Protein AF-A0A954ELC9-F1 (afdb_monomer_lite)

Radius of gyration: 18.15 Å; chains: 1; bounding box: 49×32×49 Å

Secondary structure (DSSP, 8-state):
-----HHHHHHHHHHHHHHHHHHHHHHHHTTTTS-S--SHHHHHHHHHHHHHHHHHHHHHHSSPPPHHHHHHHHHHHTTSS-HHHHHHHHTSPPTTSPPPP-

pLDDT: mean 76.24, std 12.05, range [46.88, 89.19]

Sequence (102 aa):
ARDLPAELIAVAYRYRWQIELFFRWLKCVLGCRHLLSHCESGVTLQVYAAVIASLLISLWTGSKPSKRTWEMLCHYFSGWATLEELHQHLNLPSPRDPPRKS

Structure (mmCIF, N/CA/C/O backbone):
data_AF-A0A954ELC9-F1
#
_entry.id   AF-A0A954ELC9-F1
#
loop_
_atom_site.group_PDB
_atom_site.id
_atom_site.type_symbol
_atom_site.label_atom_id
_atom_site.label_alt_id
_atom_site.label_comp_id
_atom_site.label_asym_id
_atom_site.label_entity_id
_atom_site.label_seq_id
_atom_site.pdbx_PDB_ins_code
_atom_site.Cartn_x
_atom_site.Cartn_y
_atom_site.Cartn_z
_atom_site.occupancy
_atom_site.B_iso_or_equiv
_atom_site.auth_seq_id
_atom_site.auth_comp_id
_atom_site.auth_asym_id
_atom_site.auth_atom_id
_atom_site.pdbx_PDB_model_num
ATOM 1 N N . ALA A 1 1 ? 18.015 -17.953 -33.699 1.00 46.88 1 ALA A N 1
ATOM 2 C CA . ALA A 1 1 ? 17.663 -18.134 -32.272 1.00 46.88 1 ALA A CA 1
ATOM 3 C C . ALA A 1 1 ? 17.760 -16.759 -31.626 1.00 46.88 1 ALA A C 1
ATOM 5 O O . ALA A 1 1 ? 18.849 -16.217 -31.603 1.00 46.88 1 ALA A O 1
ATOM 6 N N . ARG A 1 2 ? 16.699 -16.083 -31.193 1.00 57.53 2 ARG A N 1
ATOM 7 C CA . ARG A 1 2 ? 15.446 -16.535 -30.584 1.00 57.53 2 ARG A CA 1
ATOM 8 C C . ARG A 1 2 ? 14.410 -15.419 -30.837 1.00 57.53 2 ARG A C 1
ATOM 10 O O . ARG A 1 2 ? 14.290 -14.515 -30.020 1.00 57.53 2 ARG A O 1
ATOM 17 N N . ASP A 1 3 ? 13.730 -15.452 -31.983 1.00 68.50 3 ASP A N 1
ATOM 18 C CA . ASP A 1 3 ? 12.668 -14.493 -32.310 1.00 68.50 3 ASP A CA 1
ATOM 19 C C . ASP A 1 3 ? 11.417 -14.867 -31.517 1.00 68.50 3 ASP A C 1
ATOM 21 O O . ASP A 1 3 ? 10.677 -15.789 -31.862 1.00 68.50 3 ASP A O 1
ATOM 25 N N . LEU A 1 4 ? 11.246 -14.218 -30.368 1.00 77.62 4 LEU A N 1
ATOM 26 C CA . LEU A 1 4 ? 10.054 -14.390 -29.554 1.00 77.62 4 LEU A CA 1
ATOM 27 C C . LEU A 1 4 ? 8.902 -13.626 -30.227 1.00 77.62 4 LEU A C 1
ATOM 29 O O . LEU A 1 4 ? 9.115 -12.485 -30.643 1.00 77.62 4 LEU A O 1
ATOM 33 N N . PRO A 1 5 ? 7.691 -14.203 -30.329 1.00 87.56 5 PRO A N 1
ATOM 34 C CA . PRO A 1 5 ? 6.550 -13.510 -30.916 1.00 87.56 5 PRO A CA 1
ATOM 35 C C . PRO A 1 5 ? 6.348 -12.135 -30.272 1.00 87.56 5 PRO A C 1
ATOM 37 O O . PRO A 1 5 ? 6.422 -12.015 -29.046 1.00 87.56 5 PRO A O 1
ATOM 40 N N . ALA A 1 6 ? 6.062 -11.110 -31.080 1.00 86.88 6 ALA A N 1
ATOM 41 C CA . ALA A 1 6 ? 5.877 -9.736 -30.604 1.00 86.88 6 ALA A CA 1
ATOM 42 C C . ALA A 1 6 ? 4.830 -9.637 -29.476 1.00 86.88 6 ALA A C 1
ATOM 44 O O . ALA A 1 6 ? 5.022 -8.892 -28.518 1.00 86.88 6 ALA A O 1
ATOM 45 N N . GLU A 1 7 ? 3.786 -10.466 -29.533 1.00 88.19 7 GLU A N 1
ATOM 46 C CA . GLU A 1 7 ? 2.777 -10.609 -28.477 1.00 88.19 7 GLU A CA 1
ATOM 47 C C . GLU A 1 7 ? 3.377 -11.038 -27.132 1.00 88.19 7 GLU A C 1
ATOM 49 O O . GLU A 1 7 ? 3.074 -10.463 -26.088 1.00 88.19 7 GLU A O 1
ATOM 54 N N . LEU A 1 8 ? 4.288 -12.015 -27.137 1.00 89.00 8 LEU A N 1
ATOM 55 C CA . LEU A 1 8 ? 4.953 -12.478 -25.919 1.00 89.00 8 LEU A CA 1
ATOM 56 C C . LEU A 1 8 ? 5.859 -11.394 -25.333 1.00 89.00 8 LEU A C 1
ATOM 58 O O . LEU A 1 8 ? 5.925 -11.239 -24.114 1.00 89.00 8 LEU A O 1
ATOM 62 N N . ILE A 1 9 ? 6.522 -10.623 -26.197 1.00 88.88 9 ILE A N 1
ATOM 63 C CA . ILE A 1 9 ? 7.329 -9.472 -25.789 1.00 88.88 9 ILE A CA 1
ATOM 64 C C . ILE A 1 9 ? 6.419 -8.415 -25.146 1.00 88.88 9 ILE A C 1
ATOM 66 O O . ILE A 1 9 ? 6.685 -7.985 -24.024 1.00 88.88 9 ILE A O 1
ATOM 70 N N . ALA A 1 10 ? 5.303 -8.053 -25.783 1.00 89.12 10 ALA A N 1
ATOM 71 C CA . ALA A 1 10 ? 4.345 -7.082 -25.252 1.00 89.12 10 ALA A CA 1
ATOM 72 C C . ALA A 1 10 ? 3.772 -7.509 -23.888 1.00 89.12 10 ALA A C 1
ATOM 74 O O . ALA A 1 10 ? 3.703 -6.708 -22.950 1.00 89.12 10 ALA A O 1
ATOM 75 N N . VAL A 1 11 ? 3.425 -8.790 -23.741 1.00 89.19 11 VAL A N 1
ATOM 76 C CA . VAL A 1 11 ? 2.954 -9.370 -22.478 1.00 89.19 11 VAL A CA 1
ATOM 77 C C . VAL A 1 11 ? 4.045 -9.328 -21.402 1.00 89.19 11 VAL A C 1
ATOM 79 O O . VAL A 1 11 ? 3.770 -8.911 -20.274 1.00 89.19 11 VAL A O 1
ATOM 82 N N . ALA A 1 12 ? 5.287 -9.687 -21.734 1.00 87.44 12 ALA A N 1
ATOM 83 C CA . ALA A 1 12 ? 6.413 -9.624 -20.803 1.00 87.44 12 ALA A CA 1
ATOM 84 C C . ALA A 1 12 ? 6.667 -8.190 -20.309 1.00 87.44 12 ALA A C 1
ATOM 86 O O . ALA A 1 12 ? 6.823 -7.967 -19.105 1.00 87.44 12 ALA A O 1
ATOM 87 N N . TYR A 1 13 ? 6.622 -7.201 -21.208 1.00 88.31 13 TYR A N 1
ATOM 88 C CA . TYR A 1 13 ? 6.712 -5.794 -20.823 1.00 88.31 13 TYR A CA 1
ATOM 89 C C . TYR A 1 13 ? 5.543 -5.388 -19.923 1.00 88.31 13 TYR A C 1
ATOM 91 O O . TYR A 1 13 ? 5.772 -4.758 -18.892 1.00 88.31 13 TYR A O 1
ATOM 99 N N . ARG A 1 14 ? 4.305 -5.802 -20.224 1.00 86.75 14 ARG A N 1
ATOM 100 C CA . ARG A 1 14 ? 3.143 -5.519 -19.365 1.00 86.75 14 ARG A CA 1
ATOM 101 C C . ARG A 1 14 ? 3.348 -6.020 -17.933 1.00 86.75 14 ARG A C 1
ATOM 103 O O . ARG A 1 14 ? 3.071 -5.281 -16.990 1.00 86.75 14 ARG A O 1
ATOM 110 N N . TYR A 1 15 ? 3.850 -7.242 -17.758 1.00 86.75 15 TYR A N 1
ATOM 111 C CA . TYR A 1 15 ? 4.130 -7.791 -16.428 1.00 86.75 15 TYR A CA 1
ATOM 112 C C . TYR A 1 15 ? 5.298 -7.094 -15.731 1.00 86.75 15 TYR A C 1
ATOM 114 O O . TYR A 1 15 ? 5.212 -6.817 -14.535 1.00 86.75 15 TYR A O 1
ATOM 122 N N . ARG A 1 16 ? 6.349 -6.722 -16.468 1.00 89.12 16 ARG A N 1
ATOM 123 C CA . ARG A 1 16 ? 7.446 -5.911 -15.926 1.00 89.12 16 ARG A CA 1
ATOM 124 C C . ARG A 1 16 ? 6.924 -4.598 -15.330 1.00 89.12 16 ARG A C 1
ATOM 126 O O . ARG A 1 16 ? 7.248 -4.273 -14.190 1.00 89.12 16 ARG A O 1
ATOM 133 N N . TRP A 1 17 ? 6.073 -3.880 -16.064 1.00 87.62 17 TRP A N 1
ATOM 134 C CA . TRP A 1 17 ? 5.449 -2.643 -15.583 1.00 87.62 17 TRP A CA 1
ATOM 135 C C . TRP A 1 17 ? 4.563 -2.874 -14.353 1.00 87.62 17 TRP A C 1
ATOM 137 O O . TRP A 1 17 ? 4.566 -2.056 -13.435 1.00 87.62 17 TRP A O 1
ATOM 147 N N . GLN A 1 18 ? 3.832 -3.993 -14.284 1.00 82.06 18 GLN A N 1
ATOM 148 C CA . GLN A 1 18 ? 3.042 -4.337 -13.094 1.00 82.06 18 GLN A CA 1
ATOM 149 C C . GLN A 1 18 ? 3.918 -4.529 -11.852 1.00 82.06 18 GLN A C 1
ATOM 151 O O . GLN A 1 18 ? 3.569 -4.021 -10.788 1.00 82.06 18 GLN A O 1
ATOM 156 N N . ILE A 1 19 ? 5.064 -5.201 -11.990 1.00 83.81 19 ILE A N 1
ATOM 157 C CA . ILE A 1 19 ? 6.029 -5.384 -10.899 1.00 83.81 19 ILE A CA 1
ATOM 158 C C . ILE A 1 19 ? 6.610 -4.033 -10.455 1.00 83.81 19 ILE A C 1
ATOM 160 O O . ILE A 1 19 ? 6.686 -3.751 -9.26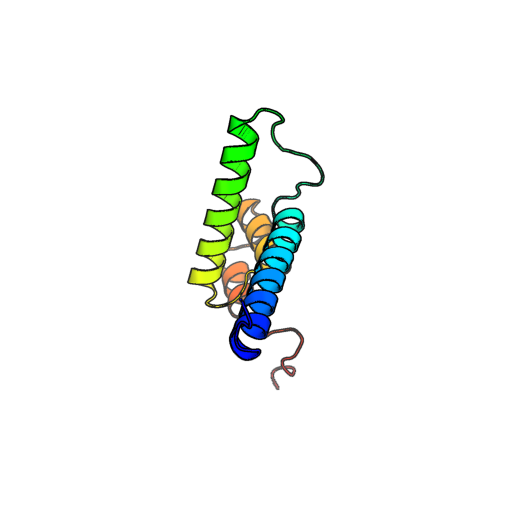0 1.00 83.81 19 ILE A O 1
ATOM 164 N N . GLU A 1 20 ? 6.969 -3.153 -11.393 1.00 85.75 20 GLU A N 1
ATOM 165 C CA . GLU A 1 20 ? 7.460 -1.806 -11.067 1.00 85.75 20 GLU A CA 1
ATOM 166 C C . GLU A 1 20 ? 6.406 -0.961 -10.332 1.00 85.75 20 GLU A C 1
ATOM 168 O O . GLU A 1 20 ? 6.725 -0.273 -9.358 1.00 85.75 20 GLU A O 1
ATOM 173 N N . LEU A 1 21 ? 5.143 -1.027 -10.764 1.00 81.25 21 LEU A N 1
ATOM 174 C CA . LEU A 1 21 ? 4.025 -0.358 -10.095 1.00 81.25 21 LEU A CA 1
ATOM 175 C C . LEU A 1 21 ? 3.771 -0.937 -8.699 1.00 81.25 21 LEU A C 1
ATOM 177 O O . LEU A 1 21 ? 3.538 -0.167 -7.767 1.00 81.25 21 LEU A O 1
ATOM 181 N N . PHE A 1 22 ? 3.877 -2.259 -8.538 1.00 78.31 22 PHE A N 1
ATOM 182 C CA . PHE A 1 22 ? 3.800 -2.919 -7.237 1.00 78.31 22 PHE A CA 1
ATOM 183 C C . PHE A 1 22 ? 4.901 -2.415 -6.303 1.00 78.31 22 PHE A C 1
ATOM 185 O O . PHE A 1 22 ? 4.592 -1.941 -5.216 1.00 78.31 22 PHE A O 1
ATOM 192 N N . PHE A 1 23 ? 6.166 -2.402 -6.733 1.00 77.12 23 PHE A N 1
ATOM 193 C CA . PHE A 1 23 ? 7.263 -1.898 -5.901 1.00 77.12 23 PHE A CA 1
ATOM 194 C C . PHE A 1 23 ? 7.166 -0.398 -5.616 1.00 77.12 23 PHE A C 1
ATOM 196 O O . PHE A 1 23 ? 7.561 0.050 -4.540 1.00 77.12 23 PHE A O 1
ATOM 203 N N . ARG A 1 24 ? 6.640 0.402 -6.547 1.00 81.88 24 ARG A N 1
ATOM 204 C CA . ARG A 1 24 ? 6.361 1.823 -6.302 1.00 81.88 24 ARG A CA 1
ATOM 205 C C . ARG A 1 24 ? 5.318 1.990 -5.199 1.00 81.88 24 ARG A C 1
ATOM 207 O O . ARG A 1 24 ? 5.543 2.764 -4.274 1.00 81.88 24 ARG A O 1
ATOM 214 N N . TRP A 1 25 ? 4.210 1.258 -5.290 1.00 77.44 25 TRP A N 1
ATOM 215 C CA . TRP A 1 25 ? 3.157 1.269 -4.278 1.00 77.44 25 TRP A CA 1
ATOM 216 C C . TRP A 1 25 ? 3.667 0.751 -2.930 1.00 77.44 25 TRP A C 1
ATOM 218 O O . TRP A 1 25 ? 3.462 1.407 -1.914 1.00 77.44 25 TRP A O 1
ATOM 228 N N . LEU A 1 26 ? 4.419 -0.352 -2.939 1.00 75.06 26 LEU A N 1
ATOM 229 C CA . LEU A 1 26 ? 5.009 -0.984 -1.763 1.00 75.06 26 LEU A CA 1
ATOM 230 C C . LEU A 1 26 ? 5.868 0.008 -0.972 1.00 75.06 26 LEU A C 1
ATOM 232 O O . LEU A 1 26 ? 5.689 0.147 0.232 1.00 75.06 26 LEU A O 1
ATOM 236 N N . LYS A 1 27 ? 6.738 0.770 -1.651 1.00 74.38 27 LYS A N 1
ATOM 237 C CA . LYS A 1 27 ? 7.556 1.819 -1.016 1.00 74.38 27 LYS A CA 1
ATOM 238 C C . LYS A 1 27 ? 6.710 2.927 -0.381 1.00 74.38 27 LYS A C 1
ATOM 240 O O . LYS A 1 27 ? 7.086 3.450 0.664 1.00 74.38 27 LYS A O 1
ATOM 245 N N . CYS A 1 28 ? 5.595 3.304 -1.009 1.00 70.56 28 CYS A N 1
ATOM 246 C CA . CYS A 1 28 ? 4.698 4.340 -0.495 1.00 70.56 28 CYS A CA 1
ATOM 247 C C . CYS A 1 28 ? 3.865 3.863 0.701 1.00 70.56 28 CYS A C 1
ATOM 249 O O . CYS A 1 28 ? 3.661 4.638 1.629 1.00 70.56 28 CYS A O 1
ATOM 251 N N . VAL A 1 29 ? 3.385 2.620 0.670 1.00 65.06 29 VAL A N 1
ATOM 252 C CA . VAL A 1 29 ? 2.476 2.058 1.679 1.00 65.06 29 VAL A CA 1
ATOM 253 C C . VAL A 1 29 ? 3.212 1.530 2.901 1.00 65.06 29 VAL A C 1
ATOM 255 O O . VAL A 1 29 ? 2.781 1.788 4.019 1.00 65.06 29 VAL A O 1
ATOM 258 N N . LEU A 1 30 ? 4.372 0.896 2.717 1.00 61.69 30 LEU A N 1
ATOM 259 C CA . LEU A 1 30 ? 5.211 0.496 3.846 1.00 61.69 30 LEU A CA 1
ATOM 260 C C . LEU A 1 30 ? 5.810 1.677 4.612 1.00 61.69 30 LEU A C 1
ATOM 262 O O . LEU A 1 30 ? 6.438 1.469 5.644 1.00 61.69 30 LEU A O 1
ATOM 266 N N . GLY A 1 31 ? 5.701 2.906 4.097 1.00 57.81 31 GLY A N 1
ATOM 267 C CA . GLY A 1 31 ? 6.394 4.038 4.700 1.00 57.81 31 GLY A CA 1
ATOM 268 C C . GLY A 1 31 ? 7.911 3.822 4.759 1.00 57.81 31 GLY A C 1
ATOM 269 O O . GLY A 1 31 ? 8.571 4.454 5.580 1.00 57.81 31 GLY A O 1
ATOM 270 N N . CYS A 1 32 ? 8.479 2.985 3.871 1.00 52.34 32 CYS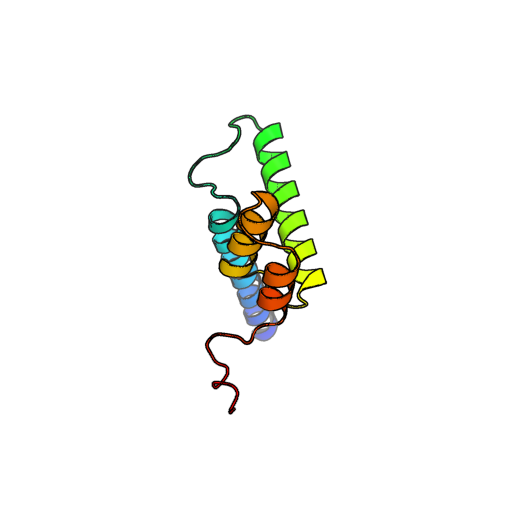 A N 1
ATOM 271 C CA . CYS A 1 32 ? 9.920 2.729 3.733 1.00 52.34 32 CYS A CA 1
ATOM 272 C C . CYS A 1 32 ? 10.693 3.961 3.218 1.00 52.34 32 CYS A C 1
ATOM 274 O O . CYS A 1 32 ? 11.599 3.851 2.396 1.00 52.34 32 CYS A O 1
ATOM 276 N N . ARG A 1 33 ? 10.346 5.161 3.689 1.00 52.16 33 ARG A N 1
ATOM 277 C CA . ARG A 1 33 ? 11.314 6.242 3.849 1.00 52.16 33 ARG A CA 1
ATOM 278 C C . ARG A 1 33 ? 12.309 5.903 4.966 1.00 52.16 33 ARG A C 1
ATOM 280 O O . ARG A 1 33 ? 13.460 6.293 4.846 1.00 52.16 33 ARG A O 1
ATOM 287 N N . HIS A 1 34 ? 11.897 5.125 5.976 1.00 55.41 34 HIS A N 1
ATOM 288 C CA . HIS A 1 34 ? 12.774 4.541 6.997 1.00 55.41 34 HIS A CA 1
ATOM 289 C C . HIS A 1 34 ? 12.398 3.071 7.231 1.00 55.41 34 HIS A C 1
ATOM 291 O O . HIS A 1 34 ? 11.223 2.745 7.370 1.00 55.41 34 HIS A O 1
ATOM 297 N N . LEU A 1 35 ? 13.383 2.171 7.224 1.00 64.88 35 LEU A N 1
ATOM 298 C CA . LEU A 1 35 ? 13.180 0.766 7.586 1.00 64.88 35 LEU A CA 1
ATOM 299 C C . LEU A 1 35 ? 12.774 0.695 9.066 1.00 64.88 35 LEU A C 1
ATOM 301 O O . LEU A 1 35 ? 13.426 1.321 9.897 1.00 64.88 35 LEU A O 1
ATOM 305 N N . LEU A 1 36 ? 11.738 -0.081 9.413 1.00 66.88 36 LEU A N 1
ATOM 306 C CA . LEU A 1 36 ? 11.353 -0.269 10.827 1.00 66.88 36 LEU A CA 1
ATOM 307 C C . LEU A 1 36 ? 12.424 -1.042 11.612 1.00 66.88 36 LEU A C 1
ATOM 309 O O . LEU A 1 36 ? 12.508 -0.961 12.832 1.00 66.88 36 LEU A O 1
ATOM 313 N N . SER A 1 37 ? 13.241 -1.807 10.895 1.00 68.81 37 SER A N 1
ATOM 314 C CA . SER A 1 37 ? 14.381 -2.538 11.420 1.00 68.81 37 SER A CA 1
ATOM 315 C C . SER A 1 37 ? 15.412 -2.720 10.313 1.00 68.81 37 SER A C 1
ATOM 317 O O . SER A 1 37 ? 15.050 -2.997 9.169 1.00 68.81 37 SER A O 1
ATOM 319 N N . HIS A 1 38 ? 16.687 -2.566 10.665 1.00 77.69 38 HIS A N 1
ATOM 320 C CA . HIS A 1 38 ? 17.826 -2.714 9.757 1.00 77.69 38 HIS A CA 1
ATOM 321 C C . HIS A 1 38 ? 18.392 -4.143 9.724 1.00 77.69 38 HIS A C 1
ATOM 323 O O . HIS A 1 38 ? 19.336 -4.403 8.982 1.00 77.69 38 HIS A O 1
ATOM 329 N N . CYS A 1 39 ? 17.838 -5.074 10.510 1.00 84.44 39 CYS A N 1
ATOM 330 C CA . CYS A 1 39 ? 18.243 -6.477 10.457 1.00 84.44 39 CYS A CA 1
ATOM 331 C C . CYS A 1 39 ? 17.523 -7.229 9.327 1.00 84.44 39 CYS A C 1
ATOM 333 O O . CYS A 1 39 ? 16.364 -6.948 9.016 1.00 84.44 39 CYS A O 1
ATOM 335 N N . GLU A 1 40 ? 18.195 -8.222 8.739 1.00 84.81 40 GLU A N 1
ATOM 336 C CA . GLU A 1 40 ? 17.687 -9.023 7.615 1.00 84.81 40 GLU A CA 1
ATOM 337 C C . GLU A 1 40 ? 16.308 -9.639 7.903 1.00 84.81 40 GLU A C 1
ATOM 339 O O . GLU A 1 40 ? 15.377 -9.510 7.104 1.00 84.81 40 GLU A O 1
ATOM 344 N N . SER A 1 41 ? 16.135 -10.225 9.089 1.00 85.19 41 SER A N 1
ATOM 345 C CA . SER A 1 41 ? 14.861 -10.804 9.526 1.00 85.19 41 SER A CA 1
ATOM 346 C C . SER A 1 41 ? 13.755 -9.752 9.651 1.00 85.19 41 SER A C 1
ATOM 348 O O . SER A 1 41 ? 12.602 -10.012 9.308 1.00 85.19 41 SER A O 1
ATOM 350 N N . GLY A 1 42 ? 14.099 -8.545 10.109 1.00 82.38 42 GLY A N 1
ATOM 351 C CA . GLY A 1 42 ? 13.160 -7.437 10.264 1.00 82.38 42 GLY A CA 1
ATOM 352 C C . GLY A 1 42 ? 12.680 -6.889 8.923 1.00 82.38 42 GLY A C 1
ATOM 353 O O . GLY A 1 42 ? 11.489 -6.620 8.764 1.00 82.38 42 GLY A O 1
ATOM 354 N N . VAL A 1 43 ? 13.581 -6.769 7.946 1.00 82.50 43 VAL A N 1
ATOM 355 C CA . VAL A 1 43 ? 13.232 -6.384 6.569 1.00 82.50 43 VAL A CA 1
ATOM 356 C C . VAL A 1 43 ? 12.382 -7.469 5.909 1.00 82.50 43 VAL A C 1
ATOM 358 O O . VAL A 1 43 ? 11.365 -7.166 5.288 1.00 82.50 43 VAL A O 1
ATOM 361 N N . THR A 1 44 ? 12.743 -8.737 6.100 1.00 84.75 44 THR A N 1
ATOM 362 C CA . THR A 1 44 ? 11.994 -9.883 5.568 1.00 84.75 44 THR A CA 1
ATOM 363 C C . THR A 1 44 ? 10.552 -9.897 6.079 1.00 84.75 44 THR A C 1
ATOM 365 O O . THR A 1 44 ? 9.6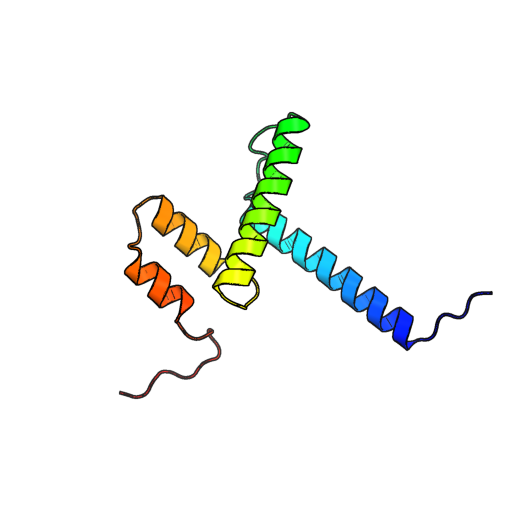11 -9.998 5.291 1.00 84.75 44 THR A O 1
ATOM 368 N N . LEU A 1 45 ? 10.357 -9.712 7.388 1.00 85.88 45 LEU A N 1
ATOM 369 C CA . LEU A 1 45 ? 9.024 -9.648 7.987 1.00 85.88 45 LEU A CA 1
ATOM 370 C C . LEU A 1 45 ? 8.214 -8.447 7.476 1.00 85.88 45 LEU A C 1
ATOM 372 O O . LEU A 1 45 ? 7.030 -8.599 7.183 1.00 85.88 45 LEU A O 1
ATOM 376 N N . GLN A 1 46 ? 8.842 -7.276 7.319 1.00 80.00 46 GLN A N 1
ATOM 377 C CA . GLN A 1 46 ? 8.188 -6.088 6.751 1.00 80.00 46 GLN A CA 1
ATOM 378 C C . GLN A 1 46 ? 7.666 -6.354 5.338 1.00 80.00 46 GLN A C 1
ATOM 380 O O . GLN A 1 46 ? 6.523 -6.018 5.033 1.00 80.00 46 GLN A O 1
ATOM 385 N N . VAL A 1 47 ? 8.475 -6.992 4.488 1.00 81.62 47 VAL A N 1
ATOM 386 C CA . VAL A 1 47 ? 8.070 -7.339 3.120 1.00 81.62 47 VAL A CA 1
ATOM 387 C C . VAL A 1 47 ? 6.900 -8.324 3.135 1.00 81.62 47 VAL A C 1
ATOM 389 O O . VAL A 1 47 ? 5.911 -8.089 2.440 1.00 81.62 47 VAL A O 1
ATOM 392 N N . TYR A 1 48 ? 6.958 -9.380 3.952 1.00 85.56 48 TYR A N 1
ATOM 393 C CA . TYR A 1 48 ? 5.850 -10.334 4.063 1.00 85.56 48 TYR A CA 1
ATOM 394 C C . TYR A 1 48 ? 4.559 -9.677 4.557 1.00 85.56 48 TYR A C 1
ATOM 396 O O . TYR A 1 48 ? 3.506 -9.873 3.949 1.00 85.56 48 TYR A O 1
ATOM 404 N N . ALA A 1 49 ? 4.630 -8.852 5.605 1.00 83.50 49 ALA A N 1
ATOM 405 C CA . ALA A 1 49 ? 3.472 -8.138 6.135 1.00 83.50 49 ALA A CA 1
ATOM 406 C C . ALA A 1 49 ? 2.835 -7.219 5.080 1.00 83.50 49 ALA A C 1
ATOM 408 O O . ALA A 1 49 ? 1.614 -7.192 4.934 1.00 83.50 49 ALA A O 1
ATOM 409 N N . ALA A 1 50 ? 3.654 -6.524 4.289 1.00 80.25 50 ALA A N 1
ATOM 410 C CA . ALA A 1 50 ? 3.188 -5.660 3.210 1.00 80.25 50 ALA A CA 1
ATOM 411 C C . ALA A 1 50 ? 2.461 -6.424 2.101 1.00 80.25 50 ALA A C 1
ATOM 413 O O . ALA A 1 50 ? 1.411 -5.988 1.625 1.00 80.25 50 ALA A O 1
ATOM 414 N N . VAL A 1 51 ? 3.019 -7.569 1.692 1.00 83.25 51 VAL A N 1
ATOM 415 C CA . VAL A 1 51 ? 2.413 -8.442 0.682 1.00 83.25 51 VAL A CA 1
ATOM 416 C C . VAL A 1 51 ? 1.068 -8.950 1.193 1.00 83.25 51 VAL A C 1
ATOM 418 O O . VAL A 1 51 ? 0.064 -8.787 0.501 1.00 83.25 51 VAL A O 1
ATOM 421 N N . ILE A 1 52 ? 1.019 -9.478 2.419 1.00 86.56 52 ILE A N 1
ATOM 422 C CA . ILE A 1 52 ? -0.214 -9.985 3.035 1.00 86.56 52 ILE A CA 1
ATOM 423 C C . ILE A 1 52 ? -1.269 -8.877 3.126 1.00 86.56 52 ILE A C 1
ATOM 425 O O . ILE A 1 52 ? -2.392 -9.072 2.666 1.00 86.56 52 ILE A O 1
ATOM 429 N N . ALA A 1 53 ? -0.913 -7.693 3.631 1.00 83.12 53 ALA A N 1
ATOM 430 C CA . ALA A 1 53 ? -1.832 -6.559 3.712 1.00 83.12 53 ALA A CA 1
ATOM 431 C C . ALA A 1 53 ? -2.362 -6.153 2.327 1.00 83.12 53 ALA A C 1
ATOM 433 O O . ALA A 1 53 ? -3.562 -5.946 2.158 1.00 83.12 53 ALA A O 1
ATOM 434 N N . SER A 1 54 ? -1.494 -6.099 1.311 1.00 79.25 54 SER A N 1
ATOM 435 C CA . SER A 1 54 ? -1.897 -5.762 -0.059 1.00 79.25 54 SER A CA 1
ATOM 436 C C . SER A 1 54 ? -2.892 -6.766 -0.647 1.00 79.25 54 SER A C 1
ATOM 438 O O . SER A 1 54 ? -3.868 -6.364 -1.283 1.00 79.25 54 SER A O 1
ATOM 440 N N . LEU A 1 55 ? -2.678 -8.060 -0.389 1.00 82.69 55 LEU A N 1
ATOM 441 C CA . LEU A 1 55 ? -3.553 -9.137 -0.840 1.00 82.69 55 LEU A CA 1
ATOM 442 C C . LEU A 1 55 ? -4.895 -9.090 -0.119 1.00 82.69 55 LEU A C 1
ATOM 444 O O . LEU A 1 55 ? -5.925 -9.178 -0.776 1.00 82.69 55 LEU A O 1
ATOM 448 N N . LEU A 1 56 ? -4.897 -8.892 1.200 1.00 83.38 56 LEU A N 1
ATOM 449 C CA . LEU A 1 56 ? -6.123 -8.788 1.990 1.00 83.38 56 LEU A CA 1
ATOM 450 C C . LEU A 1 56 ? -6.986 -7.611 1.534 1.00 83.38 56 LEU A C 1
ATOM 452 O O . LEU A 1 56 ? -8.175 -7.788 1.291 1.00 83.38 56 LEU A O 1
ATOM 456 N N . ILE A 1 57 ? -6.389 -6.433 1.334 1.00 79.69 57 ILE A N 1
ATOM 457 C CA . ILE A 1 57 ? -7.125 -5.263 0.838 1.00 79.69 57 ILE A CA 1
ATOM 458 C C . ILE A 1 57 ? -7.653 -5.528 -0.574 1.00 79.69 57 ILE A C 1
ATOM 460 O O . ILE A 1 57 ? -8.798 -5.192 -0.871 1.00 79.69 57 ILE A O 1
ATOM 464 N N . SER A 1 58 ? -6.852 -6.157 -1.440 1.00 81.19 58 SER A N 1
ATOM 465 C CA . SER A 1 58 ? -7.277 -6.482 -2.804 1.00 81.19 58 SER A CA 1
ATOM 466 C C . SER A 1 58 ? -8.401 -7.518 -2.842 1.00 81.19 58 SER A C 1
ATOM 468 O O . SER A 1 58 ? -9.283 -7.405 -3.689 1.00 81.19 58 SER A O 1
ATOM 470 N N . LEU A 1 59 ? -8.377 -8.515 -1.956 1.00 80.94 59 LEU A N 1
ATOM 471 C CA . LEU A 1 59 ? -9.429 -9.523 -1.831 1.00 80.94 59 LEU A CA 1
ATOM 472 C C . LEU A 1 59 ? -10.714 -8.908 -1.284 1.00 80.94 59 LEU A C 1
ATOM 474 O O . LEU A 1 59 ? -11.793 -9.194 -1.790 1.00 80.94 59 LEU A O 1
ATOM 478 N N . TRP A 1 60 ? -10.596 -8.042 -0.281 1.00 76.94 60 TRP A N 1
ATOM 479 C CA . TRP A 1 60 ? -11.752 -7.459 0.387 1.00 76.94 60 TRP A CA 1
ATOM 480 C C . TRP A 1 60 ? -12.424 -6.353 -0.436 1.00 76.94 60 TRP A C 1
ATOM 482 O O . TRP A 1 60 ? -13.645 -6.270 -0.482 1.00 76.94 60 TRP A O 1
ATOM 492 N N . THR A 1 61 ? -11.633 -5.546 -1.150 1.00 73.38 61 THR A N 1
ATOM 493 C CA . THR A 1 61 ? -12.137 -4.450 -2.002 1.00 73.38 61 THR A CA 1
ATOM 494 C C . THR A 1 61 ? -12.435 -4.915 -3.437 1.00 73.38 61 THR A C 1
ATOM 496 O O . THR A 1 61 ? -13.027 -4.181 -4.223 1.00 73.38 61 THR A O 1
ATOM 499 N N . GLY A 1 62 ? -11.944 -6.093 -3.847 1.00 73.44 62 GLY A N 1
ATOM 500 C CA . GLY A 1 62 ? -11.996 -6.569 -5.240 1.00 73.44 62 GLY A CA 1
ATOM 501 C C . GLY A 1 62 ? -11.209 -5.705 -6.241 1.00 73.44 62 GLY A C 1
ATOM 502 O O . GLY A 1 62 ? -11.254 -5.935 -7.448 1.00 73.44 62 GLY A O 1
ATOM 503 N N . SER A 1 63 ? -10.488 -4.696 -5.752 1.00 71.69 63 SER A N 1
ATOM 504 C CA . SER A 1 63 ? -9.804 -3.663 -6.528 1.00 71.69 63 SER A CA 1
ATOM 505 C C . SER A 1 63 ? -8.401 -3.429 -5.983 1.00 71.69 63 SER A C 1
ATOM 507 O O . SER A 1 63 ? -8.099 -3.757 -4.837 1.00 71.69 63 SER A O 1
ATOM 509 N N . LYS A 1 64 ? -7.522 -2.839 -6.802 1.00 70.62 64 LYS A N 1
ATOM 510 C CA . LYS A 1 64 ? -6.143 -2.555 -6.382 1.00 70.62 64 LYS A CA 1
ATOM 511 C C . LYS A 1 64 ? -6.140 -1.628 -5.153 1.00 70.62 64 LYS A C 1
ATOM 513 O O . LYS A 1 64 ? -6.818 -0.599 -5.196 1.00 70.62 64 LYS A O 1
ATOM 518 N N . PRO A 1 65 ? -5.354 -1.933 -4.106 1.00 71.38 65 PRO A N 1
ATOM 519 C CA . PRO A 1 65 ? -5.307 -1.121 -2.897 1.00 71.38 65 PRO A CA 1
ATOM 520 C C . PRO A 1 65 ? -4.812 0.294 -3.216 1.00 71.38 65 PRO A C 1
ATOM 522 O O . PRO A 1 65 ? -3.710 0.485 -3.735 1.00 71.38 65 PRO A O 1
ATOM 525 N N . SER A 1 66 ? -5.624 1.308 -2.919 1.00 77.69 66 SER A N 1
ATOM 526 C CA . SER A 1 66 ? -5.247 2.709 -3.131 1.00 77.69 66 SER A CA 1
ATOM 527 C C . SER A 1 66 ? -4.540 3.283 -1.899 1.00 77.69 66 SER A C 1
ATOM 529 O O . SER A 1 66 ? -4.709 2.786 -0.785 1.00 77.69 66 SER A O 1
ATOM 531 N N . LYS A 1 67 ? -3.770 4.367 -2.073 1.00 74.12 67 LYS A N 1
ATOM 532 C CA . LYS A 1 67 ? -3.146 5.079 -0.943 1.00 74.12 67 LYS A CA 1
ATOM 533 C C . LYS A 1 67 ? -4.189 5.551 0.079 1.00 74.12 67 LYS A C 1
ATOM 535 O O . LYS A 1 67 ? -3.947 5.448 1.272 1.00 74.12 67 LYS A O 1
ATOM 540 N N . ARG A 1 68 ? -5.359 5.999 -0.389 1.00 77.31 68 ARG A N 1
ATOM 541 C CA . ARG A 1 68 ? -6.462 6.443 0.477 1.00 77.31 68 ARG A CA 1
ATOM 542 C C . ARG A 1 68 ? -7.066 5.293 1.275 1.00 77.31 68 ARG A C 1
ATOM 544 O O . ARG A 1 68 ? -7.331 5.453 2.457 1.00 77.31 68 ARG A O 1
ATOM 551 N N . THR A 1 69 ? -7.217 4.127 0.645 1.00 81.25 69 THR A N 1
ATOM 552 C CA . THR A 1 69 ? -7.689 2.910 1.319 1.00 81.25 69 THR A CA 1
ATOM 553 C C . THR A 1 69 ? -6.740 2.524 2.449 1.00 81.25 69 THR A C 1
ATOM 555 O O . THR A 1 69 ? -7.181 2.188 3.542 1.00 81.25 69 THR A O 1
ATOM 558 N N . TRP A 1 70 ? -5.432 2.629 2.203 1.00 80.19 70 TRP A N 1
ATOM 559 C CA . TRP A 1 70 ? -4.418 2.408 3.229 1.00 80.19 70 TRP A CA 1
ATOM 560 C C . TRP A 1 70 ? -4.488 3.441 4.362 1.00 80.19 70 TRP A C 1
ATOM 562 O O . TRP A 1 70 ? -4.515 3.060 5.526 1.00 80.19 70 TRP A O 1
ATOM 572 N N . GLU A 1 71 ? -4.578 4.733 4.039 1.00 82.31 71 GLU A N 1
ATOM 573 C CA . GLU A 1 71 ? -4.711 5.808 5.036 1.00 82.31 71 GLU A CA 1
ATOM 574 C C . GLU A 1 71 ? -5.961 5.620 5.909 1.00 82.31 71 GLU A C 1
ATOM 576 O O . GLU A 1 71 ? -5.872 5.710 7.130 1.00 82.31 71 GLU A O 1
ATOM 581 N N . MET A 1 72 ? -7.105 5.273 5.312 1.00 85.19 72 MET A N 1
ATOM 582 C CA . MET A 1 72 ? -8.342 4.991 6.048 1.00 85.19 72 MET A CA 1
ATOM 583 C C . MET A 1 72 ? -8.225 3.776 6.966 1.00 85.19 72 MET A C 1
ATOM 585 O O . MET A 1 72 ? -8.728 3.812 8.087 1.00 85.19 72 MET A O 1
ATOM 589 N N . LEU A 1 73 ? -7.521 2.725 6.539 1.00 84.19 73 LEU A N 1
ATOM 590 C CA . LEU A 1 73 ? -7.209 1.588 7.407 1.00 84.19 73 LEU A CA 1
ATOM 591 C C . LEU A 1 73 ? -6.316 2.008 8.578 1.00 84.19 73 LEU A C 1
ATOM 593 O O . LEU A 1 73 ? -6.585 1.625 9.713 1.00 84.19 73 LEU A O 1
ATOM 597 N N . CYS A 1 74 ? -5.292 2.832 8.338 1.00 84.12 74 CYS A N 1
ATOM 598 C CA . CYS A 1 74 ? -4.451 3.370 9.408 1.00 84.12 74 CYS A CA 1
ATOM 599 C C . CYS A 1 74 ? -5.255 4.226 10.397 1.00 84.12 74 CYS A C 1
ATOM 601 O O . CYS A 1 74 ? -5.063 4.086 11.605 1.00 84.12 74 CYS A O 1
ATOM 603 N N . HIS A 1 75 ? -6.167 5.075 9.914 1.00 85.56 75 HIS A N 1
ATOM 604 C CA . HIS A 1 75 ? -7.050 5.867 10.772 1.00 85.56 75 HIS A CA 1
A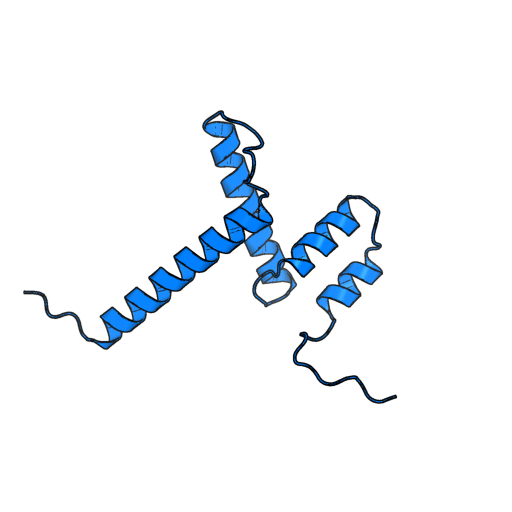TOM 605 C C . HIS A 1 75 ? -7.978 4.980 11.603 1.00 85.56 75 HIS A C 1
ATOM 607 O O . HIS A 1 75 ? -8.082 5.197 12.808 1.00 85.56 75 HIS A O 1
ATOM 613 N N . TYR A 1 76 ? -8.571 3.946 10.999 1.00 85.81 76 TYR A N 1
ATOM 614 C CA . TYR A 1 76 ? -9.398 2.975 11.714 1.00 85.81 76 TYR A CA 1
ATOM 615 C C . TYR A 1 76 ? -8.613 2.259 12.820 1.00 85.81 76 TYR A C 1
ATOM 617 O O . TYR A 1 76 ? -9.012 2.286 13.981 1.00 85.81 76 TYR A O 1
ATOM 625 N N . PHE A 1 77 ? -7.445 1.692 12.496 1.00 84.75 77 PHE A N 1
ATOM 626 C CA . PHE A 1 77 ? -6.610 0.999 13.484 1.00 84.75 77 PHE A CA 1
ATOM 627 C C . PHE A 1 77 ? -6.078 1.918 14.587 1.00 84.75 77 PHE A C 1
ATOM 629 O O . PHE A 1 77 ? -5.862 1.463 15.706 1.00 84.75 77 PHE A O 1
ATOM 636 N N . SER A 1 78 ? -5.883 3.204 14.294 1.00 88.12 78 SER A N 1
ATOM 637 C CA . SER A 1 78 ? -5.452 4.187 15.292 1.00 88.12 78 SER A CA 1
ATOM 638 C C . SER A 1 78 ? -6.611 4.696 16.163 1.00 88.12 78 SER A C 1
ATOM 640 O O . SER A 1 78 ? -6.367 5.459 17.095 1.00 88.12 78 SER A O 1
ATOM 642 N N . GLY A 1 79 ? -7.860 4.328 15.849 1.00 88.81 79 GLY A N 1
ATOM 643 C CA . GLY A 1 79 ? -9.072 4.807 16.524 1.00 88.81 79 GLY A CA 1
ATOM 644 C C . GLY A 1 79 ? -9.555 6.194 16.080 1.00 88.81 79 GLY A C 1
ATOM 645 O O . GLY A 1 79 ? -10.395 6.789 16.743 1.00 88.81 79 GLY A O 1
ATOM 646 N N . TRP A 1 80 ? -9.024 6.721 14.973 1.00 86.00 80 TRP A N 1
ATOM 647 C CA . TRP A 1 80 ? -9.386 8.028 14.401 1.00 86.00 80 TRP A CA 1
ATOM 648 C C . TRP A 1 80 ? -10.562 7.938 13.424 1.00 86.00 80 TRP A C 1
ATOM 650 O O . TRP A 1 80 ? -11.113 8.966 13.048 1.00 86.00 80 TRP A O 1
ATOM 660 N N . ALA A 1 81 ? -10.913 6.727 12.989 1.00 87.81 81 ALA A N 1
ATOM 661 C CA . ALA A 1 81 ? -12.078 6.442 12.164 1.00 87.81 81 ALA A CA 1
ATOM 662 C C . ALA A 1 81 ? -12.815 5.218 12.715 1.00 87.81 81 ALA A C 1
ATOM 664 O O . ALA A 1 81 ? -12.210 4.301 13.274 1.00 87.81 81 ALA A O 1
ATOM 665 N N . THR A 1 82 ? -14.126 5.195 12.536 1.00 87.81 82 THR A N 1
ATOM 666 C CA . THR A 1 82 ? -15.000 4.080 12.902 1.00 87.81 82 THR A CA 1
ATOM 667 C C . THR A 1 82 ? -15.051 3.025 11.794 1.00 87.81 82 THR A C 1
ATOM 669 O O . THR A 1 82 ? -14.699 3.273 10.637 1.00 87.81 82 THR A O 1
ATOM 672 N N . LEU A 1 83 ? -15.515 1.817 12.134 1.00 81.62 83 LEU A N 1
ATOM 673 C CA . LEU A 1 83 ? -15.696 0.734 11.158 1.00 81.62 83 LEU A CA 1
ATOM 674 C C . LEU A 1 83 ? -16.698 1.123 10.059 1.00 81.62 83 LEU A C 1
ATOM 676 O O . LEU A 1 83 ? -16.572 0.705 8.910 1.00 81.62 83 LEU A O 1
ATOM 680 N N . GLU A 1 84 ? -17.685 1.940 10.412 1.00 81.94 84 GLU A N 1
ATOM 681 C CA . GLU A 1 84 ? -18.745 2.387 9.515 1.00 81.94 84 GLU A CA 1
ATOM 682 C C . GLU A 1 84 ? -18.212 3.375 8.467 1.00 81.94 84 GLU A C 1
ATOM 684 O O . GLU A 1 84 ? -18.482 3.219 7.276 1.00 81.94 84 GLU A O 1
ATOM 689 N N . GLU A 1 85 ? -17.349 4.309 8.875 1.00 81.50 85 GLU A N 1
ATOM 690 C CA . GLU A 1 85 ? -16.636 5.224 7.971 1.00 81.50 85 GLU A CA 1
ATOM 691 C C . GLU A 1 85 ? -15.659 4.482 7.047 1.00 81.50 85 GLU A C 1
ATOM 693 O O . GLU A 1 85 ? -1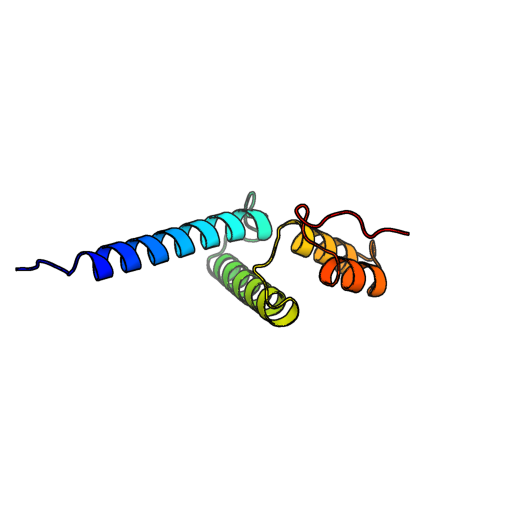5.551 4.805 5.861 1.00 81.50 85 GLU A O 1
ATOM 698 N N . LEU A 1 86 ? -14.979 3.446 7.555 1.00 82.94 86 LEU A N 1
ATOM 699 C CA . LEU A 1 86 ? -14.124 2.582 6.739 1.00 82.94 86 LEU A CA 1
ATOM 700 C C . LEU A 1 86 ? -14.945 1.833 5.679 1.00 82.94 86 LEU A C 1
ATOM 702 O O . LEU A 1 86 ? -14.583 1.848 4.501 1.00 82.94 86 LEU A O 1
ATOM 706 N N . HIS A 1 87 ? -16.064 1.215 6.068 1.00 80.00 87 HIS A N 1
ATOM 707 C CA . HIS A 1 87 ? -16.966 0.555 5.123 1.00 80.00 87 HIS A CA 1
ATOM 708 C C . HIS A 1 87 ? -17.532 1.534 4.097 1.00 80.00 87 HIS A C 1
ATOM 710 O O . HIS A 1 87 ? -17.611 1.187 2.921 1.00 80.00 87 HIS A O 1
ATOM 716 N N . GLN A 1 88 ? -17.898 2.754 4.492 1.00 81.19 88 GLN A N 1
ATOM 717 C CA . GLN A 1 88 ? -18.341 3.774 3.545 1.00 81.19 88 GLN A CA 1
ATOM 718 C C . GLN A 1 88 ? -17.240 4.137 2.554 1.00 81.19 88 GLN A C 1
ATOM 720 O O . GLN A 1 88 ? -17.523 4.203 1.367 1.00 81.19 88 GLN A O 1
ATOM 725 N N . HIS A 1 89 ? -15.993 4.308 3.002 1.00 76.19 89 HIS A N 1
ATOM 726 C CA . HIS A 1 89 ? -14.861 4.586 2.117 1.00 76.19 89 HIS A CA 1
ATOM 727 C C . HIS A 1 89 ? -14.614 3.465 1.103 1.00 76.19 89 HIS A C 1
ATOM 729 O O . HIS A 1 89 ? -14.328 3.730 -0.062 1.00 76.19 89 HIS A O 1
ATOM 735 N N . LEU A 1 90 ? -14.741 2.213 1.539 1.00 76.12 90 LEU A N 1
ATOM 736 C CA . LEU A 1 90 ? -14.606 1.040 0.673 1.00 76.12 90 LEU A CA 1
ATOM 737 C C . LEU A 1 90 ? -15.785 0.893 -0.294 1.00 76.12 90 LEU A C 1
ATOM 739 O O . LEU A 1 90 ? -15.605 0.392 -1.400 1.00 76.12 90 LEU A O 1
ATOM 743 N N . ASN A 1 91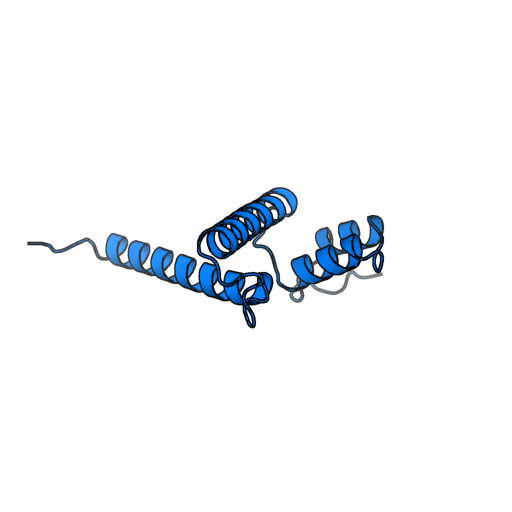 ? -16.964 1.371 0.109 1.00 72.38 91 ASN A N 1
ATOM 744 C CA . ASN A 1 91 ? -18.176 1.419 -0.703 1.00 72.38 91 ASN A CA 1
ATOM 745 C C . ASN A 1 91 ? -18.329 2.730 -1.515 1.00 72.38 91 ASN A C 1
ATOM 747 O O . ASN A 1 91 ? -19.336 2.874 -2.215 1.00 72.38 91 ASN A O 1
ATOM 751 N N . LEU A 1 92 ? -17.390 3.693 -1.441 1.00 61.31 92 LEU A N 1
ATOM 752 C CA . LEU A 1 92 ? -17.538 5.011 -2.079 1.00 61.31 92 LEU A CA 1
ATOM 753 C C . LEU A 1 92 ? -16.909 5.075 -3.485 1.00 61.31 92 LEU A C 1
ATOM 755 O O . LEU A 1 92 ? -15.840 4.505 -3.718 1.00 61.31 92 LEU A O 1
ATOM 759 N N . PRO A 1 93 ? -17.536 5.818 -4.416 1.00 52.16 93 PRO A N 1
ATOM 760 C CA . PRO A 1 93 ? -17.158 5.866 -5.819 1.00 52.16 93 PRO A CA 1
ATOM 761 C C . PRO A 1 93 ? -15.791 6.533 -6.034 1.00 52.16 93 PRO A C 1
ATOM 763 O O . PRO A 1 93 ? -15.365 7.421 -5.292 1.00 52.16 93 PRO A O 1
ATOM 766 N N . SER A 1 94 ? -15.107 6.112 -7.091 1.00 52.34 94 SER A N 1
ATOM 767 C CA . SER A 1 94 ? -13.835 6.669 -7.550 1.00 52.34 94 SER A CA 1
ATOM 768 C C . SER A 1 94 ? -13.963 8.180 -7.820 1.00 52.34 94 SER A C 1
ATOM 770 O O . SER A 1 94 ? -15.039 8.635 -8.195 1.00 52.34 94 SER A O 1
ATOM 772 N N . PRO A 1 95 ? -12.882 8.989 -7.771 1.00 53.00 95 PRO A N 1
ATOM 773 C CA . PRO A 1 95 ? -12.908 10.411 -8.164 1.00 53.00 95 PRO A CA 1
ATOM 774 C C . PRO A 1 95 ? -13.392 10.703 -9.601 1.00 53.00 95 PRO A C 1
ATOM 776 O O . PRO A 1 95 ? -13.418 11.859 -10.010 1.00 53.00 95 PRO A O 1
ATOM 779 N N . ARG A 1 96 ? -13.693 9.664 -10.391 1.00 57.03 96 ARG A N 1
ATOM 780 C CA . ARG A 1 96 ? -14.257 9.735 -11.746 1.00 57.03 96 ARG A CA 1
ATOM 781 C C . ARG A 1 96 ? -15.775 9.565 -11.784 1.00 57.03 96 ARG A C 1
ATOM 783 O O . ARG A 1 96 ? -16.354 9.712 -12.856 1.00 57.03 96 ARG A O 1
ATOM 790 N N . ASP A 1 97 ? -16.402 9.229 -10.666 1.00 49.09 97 ASP A N 1
ATOM 791 C CA . ASP A 1 97 ? -17.833 8.977 -10.628 1.00 49.09 97 ASP A CA 1
ATOM 792 C C . ASP A 1 97 ? -18.602 10.292 -10.418 1.00 49.09 97 ASP A C 1
ATOM 794 O O . ASP A 1 97 ? -18.214 11.115 -9.581 1.00 49.09 97 ASP A O 1
ATOM 798 N N . PRO A 1 98 ? -19.674 10.535 -11.193 1.00 47.84 98 PRO A N 1
ATOM 799 C CA . PRO A 1 98 ? -20.444 11.767 -11.095 1.00 47.84 98 PRO A CA 1
ATOM 800 C C . PRO A 1 98 ? -21.148 11.875 -9.731 1.00 47.84 98 PRO A C 1
ATOM 802 O O . PRO A 1 98 ? -21.492 10.849 -9.131 1.00 47.84 98 PRO A O 1
ATOM 805 N N . PRO A 1 99 ? -21.403 13.103 -9.232 1.00 52.12 99 PRO A N 1
ATOM 806 C CA . PRO A 1 99 ? -22.071 13.293 -7.951 1.00 52.12 99 PRO A CA 1
ATOM 807 C C . PRO A 1 99 ? -23.459 12.644 -7.985 1.00 52.12 99 PRO A C 1
ATOM 809 O O . PRO A 1 99 ? -24.227 12.847 -8.931 1.00 52.12 99 PRO A O 1
ATOM 812 N N . ARG A 1 100 ? -23.779 11.845 -6.957 1.00 55.16 100 ARG A N 1
ATOM 813 C CA . ARG A 1 100 ? -25.111 11.242 -6.820 1.00 55.16 100 ARG A CA 1
ATOM 814 C C . ARG A 1 100 ? -26.138 12.366 -6.707 1.00 55.16 100 ARG A C 1
ATOM 816 O O . ARG A 1 100 ? -26.052 13.188 -5.799 1.00 55.16 100 ARG A O 1
ATOM 823 N N . LYS A 1 101 ? -27.070 12.411 -7.662 1.00 47.84 101 LYS A N 1
ATOM 824 C CA . LYS A 1 101 ? -28.174 13.372 -7.667 1.00 47.84 101 LYS A CA 1
ATOM 825 C C . LYS A 1 101 ? -29.069 13.099 -6.457 1.00 47.84 101 LYS A C 1
ATOM 827 O O . LYS A 1 101 ? -29.513 11.964 -6.283 1.00 47.84 101 LYS A O 1
ATOM 832 N N . SER A 1 102 ? -29.250 14.136 -5.641 1.00 49.56 102 SER A N 1
ATOM 833 C CA . SER A 1 102 ? -30.330 14.235 -4.658 1.00 49.56 102 SER A CA 1
ATOM 834 C C . SER A 1 102 ? -31.675 14.385 -5.354 1.00 49.56 102 SER A C 1
ATOM 836 O O . SER A 1 102 ? -31.692 14.881 -6.504 1.00 49.56 102 SER A O 1
#

Foldseek 3Di:
DDPDPPVVVVVVVVVVVVVVVVVVVLCVLLVVVPQPDPDPVSVVVSVVVSVVVQVVCCVVLVDGQDPVLSVLVVCCVVVNDDPVVNVCVSVDDDPPDDDDDD